Protein AF-A0A2M7ZH43-F1 (afdb_monomer)

Mean predicted aligned error: 6.49 Å

Str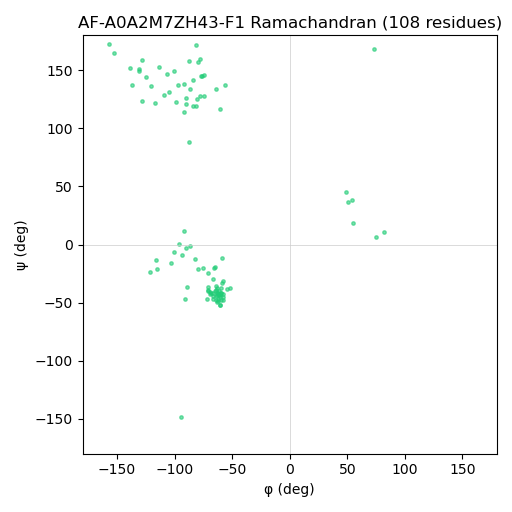ucture (mmCIF, N/CA/C/O backbone):
data_AF-A0A2M7ZH43-F1
#
_entry.id   AF-A0A2M7ZH43-F1
#
loop_
_atom_site.group_PDB
_atom_site.id
_atom_site.type_symbol
_atom_site.label_atom_id
_atom_site.label_alt_id
_atom_site.label_comp_id
_atom_site.label_asym_id
_atom_site.label_entity_id
_atom_site.label_seq_id
_atom_site.pdbx_PDB_ins_code
_atom_site.Cartn_x
_atom_site.Cartn_y
_atom_site.Cartn_z
_atom_site.occupancy
_atom_site.B_iso_or_equiv
_atom_site.auth_seq_id
_atom_site.auth_comp_id
_atom_site.auth_asym_id
_atom_site.auth_atom_id
_atom_site.pdbx_PDB_model_num
ATOM 1 N N . MET A 1 1 ? -10.179 3.230 32.376 1.00 58.50 1 MET A N 1
ATOM 2 C CA . MET A 1 1 ? -11.075 3.255 31.207 1.00 58.50 1 MET A CA 1
ATOM 3 C C . MET A 1 1 ? -11.734 1.896 31.120 1.00 58.50 1 MET A C 1
ATOM 5 O O . MET A 1 1 ? -11.031 0.895 31.204 1.00 58.50 1 MET A O 1
ATOM 9 N N . THR A 1 2 ? -13.057 1.855 31.061 1.00 86.50 2 THR A N 1
ATOM 10 C CA . THR A 1 2 ? -13.818 0.612 30.883 1.00 86.50 2 THR A CA 1
ATOM 11 C C . THR A 1 2 ? -13.980 0.298 29.396 1.00 86.50 2 THR A C 1
ATOM 13 O O . THR A 1 2 ? -13.926 1.197 28.558 1.00 86.50 2 THR A O 1
ATOM 16 N N . GLU A 1 3 ? -14.225 -0.966 29.056 1.00 80.44 3 GLU A N 1
ATOM 17 C CA . GLU A 1 3 ? -14.479 -1.410 27.674 1.00 80.44 3 GLU A CA 1
ATOM 18 C C . GLU A 1 3 ? -15.580 -0.578 26.987 1.00 80.44 3 GLU A C 1
ATOM 20 O O . GLU A 1 3 ? -15.478 -0.200 25.822 1.00 80.44 3 GLU A O 1
ATOM 25 N N . LYS A 1 4 ? -16.609 -0.193 27.747 1.00 81.12 4 LYS A N 1
ATOM 26 C CA . LYS A 1 4 ? -17.734 0.609 27.257 1.00 81.12 4 LYS A CA 1
ATOM 27 C C . LYS A 1 4 ? -17.348 2.063 26.953 1.00 81.12 4 LYS A C 1
ATOM 29 O O . LYS A 1 4 ? -17.856 2.642 25.996 1.00 81.12 4 LYS A O 1
ATOM 34 N N . GLU A 1 5 ? -16.455 2.648 27.751 1.00 80.31 5 GLU A N 1
ATOM 35 C CA . GLU A 1 5 ? -15.911 3.993 27.514 1.00 80.31 5 GLU A CA 1
ATOM 36 C C . GLU A 1 5 ? -14.994 4.010 26.288 1.00 80.31 5 GLU A C 1
ATOM 38 O O . GLU A 1 5 ? -15.096 4.923 25.468 1.00 80.31 5 GLU A O 1
ATOM 43 N N . PHE A 1 6 ? -14.169 2.971 26.125 1.00 79.50 6 PHE A N 1
ATOM 44 C CA . PHE A 1 6 ? -13.300 2.790 24.964 1.00 79.50 6 PHE A CA 1
ATOM 45 C C . PHE A 1 6 ? -14.114 2.702 23.665 1.00 79.50 6 PHE A C 1
ATOM 47 O O . PHE A 1 6 ? -13.902 3.498 22.753 1.00 79.50 6 PHE A O 1
ATOM 54 N N . ILE A 1 7 ? -15.121 1.819 23.613 1.00 81.38 7 ILE A N 1
ATOM 55 C CA . ILE A 1 7 ? -15.979 1.639 22.428 1.00 81.38 7 ILE A CA 1
ATOM 56 C C . ILE A 1 7 ? -16.705 2.937 22.050 1.00 81.38 7 ILE A C 1
ATOM 58 O O . ILE A 1 7 ? -16.809 3.260 20.868 1.00 81.38 7 ILE A O 1
ATOM 62 N N . ASN A 1 8 ? -17.227 3.687 23.025 1.00 80.06 8 ASN A N 1
ATOM 63 C CA . ASN A 1 8 ? -17.976 4.914 22.744 1.00 80.06 8 ASN A CA 1
ATOM 64 C C . ASN A 1 8 ? -17.076 6.051 22.243 1.00 80.06 8 ASN A C 1
ATOM 66 O O . ASN A 1 8 ? -17.471 6.763 21.319 1.00 80.06 8 ASN A O 1
ATOM 70 N N . LYS A 1 9 ? -15.869 6.196 22.805 1.00 74.25 9 LYS A N 1
ATOM 71 C CA . LYS A 1 9 ? -14.876 7.165 22.325 1.00 74.25 9 LYS A CA 1
ATOM 72 C C . LYS A 1 9 ? -14.456 6.842 20.887 1.00 74.25 9 LYS A C 1
ATOM 74 O O . LYS A 1 9 ? -14.548 7.708 20.023 1.00 74.25 9 LYS A O 1
ATOM 79 N N . TRP A 1 10 ? -14.128 5.577 20.620 1.00 72.88 10 TRP A N 1
ATOM 80 C CA . TRP A 1 10 ? -13.748 5.093 19.290 1.00 72.88 10 TRP A CA 1
ATOM 81 C C . TRP A 1 10 ? -14.852 5.259 18.249 1.00 72.88 10 TRP A C 1
ATOM 83 O O . TRP A 1 10 ? -14.598 5.734 17.144 1.00 72.88 10 TRP A O 1
ATOM 93 N N . LYS A 1 11 ? -16.100 4.930 18.605 1.00 70.56 11 LYS A N 1
ATOM 94 C CA . LYS A 1 11 ? -17.252 5.187 17.732 1.00 70.56 11 LYS A CA 1
ATOM 95 C C . LYS A 1 11 ? -17.376 6.666 17.391 1.00 70.56 11 LYS A C 1
ATOM 97 O O . LYS A 1 11 ? -17.623 6.970 16.232 1.00 70.56 11 LYS A O 1
ATOM 102 N N . SER A 1 12 ? -17.191 7.557 18.367 1.00 66.62 12 SER A N 1
ATOM 103 C CA . SER A 1 12 ? -17.284 9.002 18.146 1.00 66.62 12 SER A CA 1
ATOM 104 C C . SER A 1 12 ? -16.167 9.523 17.238 1.00 66.62 12 SER A C 1
ATOM 106 O O . SER A 1 12 ? -16.451 10.300 16.330 1.00 66.62 12 SER A O 1
ATOM 108 N N . GLU A 1 13 ? -14.920 9.095 17.450 1.00 67.56 13 GLU A N 1
ATOM 109 C CA . GLU A 1 13 ? -13.765 9.521 16.645 1.00 67.56 13 G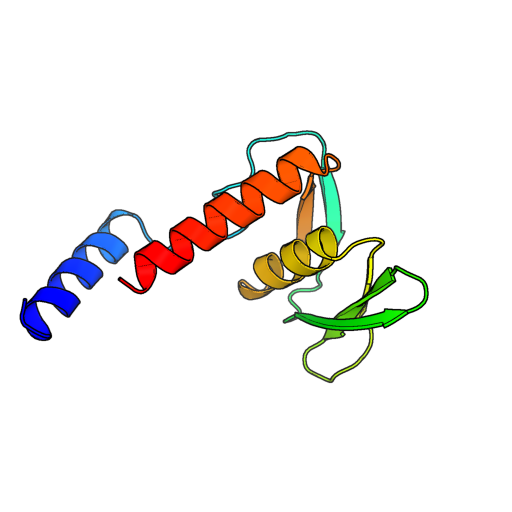LU A CA 1
ATOM 110 C C . GLU A 1 13 ? -13.871 9.017 15.197 1.00 67.56 13 GLU A C 1
ATOM 112 O O . GLU A 1 13 ? -13.786 9.814 14.263 1.00 67.56 13 GLU A O 1
ATOM 117 N N . ILE A 1 14 ? -14.198 7.732 15.000 1.00 67.38 14 ILE A N 1
ATOM 118 C CA . ILE A 1 14 ? -14.434 7.160 13.663 1.00 67.38 14 ILE A CA 1
ATOM 119 C C . ILE A 1 14 ? -15.643 7.818 12.982 1.00 67.38 14 ILE A C 1
ATOM 121 O O . ILE A 1 14 ? -15.616 8.040 11.775 1.00 67.38 14 ILE A O 1
ATOM 125 N N . SER A 1 15 ? -16.706 8.148 13.726 1.00 58.56 15 SER A N 1
ATOM 126 C CA . SER A 1 15 ? -17.902 8.773 13.144 1.00 58.56 15 SER A CA 1
ATOM 127 C C . SER A 1 15 ? -17.697 10.223 12.699 1.00 58.56 15 SER A C 1
ATOM 129 O O . SER A 1 15 ? -18.425 10.679 11.822 1.00 58.56 15 SER A O 1
ATOM 131 N N . ASN A 1 16 ? -16.729 10.936 13.286 1.00 58.62 16 ASN A N 1
ATOM 132 C CA . ASN A 1 16 ? -16.505 12.355 13.004 1.00 58.62 16 ASN A CA 1
ATOM 133 C C . ASN A 1 16 ? -15.545 12.588 11.825 1.00 58.62 16 ASN A C 1
ATOM 135 O O . ASN A 1 16 ? -15.774 13.517 11.055 1.00 58.62 16 ASN A O 1
ATOM 139 N N . GLU A 1 17 ? -14.502 11.764 11.663 1.00 60.44 17 GLU A N 1
ATOM 140 C CA . GLU A 1 17 ? -13.488 11.938 10.600 1.00 60.44 17 GLU A CA 1
ATOM 141 C C . GLU A 1 17 ? -13.449 10.790 9.574 1.00 60.44 17 GLU A C 1
ATOM 143 O O . GLU A 1 17 ? -12.872 10.945 8.499 1.00 60.44 17 GLU A O 1
ATOM 148 N N . GLY A 1 18 ? -14.093 9.654 9.858 1.00 70.00 18 GLY A N 1
ATOM 149 C CA . GLY A 1 18 ? -13.956 8.437 9.058 1.00 70.00 18 GLY A CA 1
ATOM 150 C C . GLY A 1 18 ? -12.601 7.744 9.256 1.00 70.00 18 GLY A C 1
ATOM 151 O O . GLY A 1 18 ? -11.670 8.278 9.857 1.00 70.00 18 GLY A O 1
ATOM 152 N N . VAL A 1 19 ? -12.481 6.507 8.764 1.00 81.69 19 VAL A N 1
ATOM 153 C CA . VAL A 1 19 ? -11.179 5.822 8.701 1.00 81.69 19 VAL A CA 1
ATOM 154 C C . VAL A 1 19 ? -10.408 6.382 7.511 1.00 81.69 19 VAL A C 1
ATOM 156 O O . VAL A 1 19 ? -10.936 6.400 6.398 1.00 81.69 19 VAL A O 1
ATOM 159 N N . LYS A 1 20 ? -9.165 6.818 7.737 1.00 88.38 20 LYS A N 1
ATOM 160 C CA . LYS A 1 20 ? -8.320 7.359 6.670 1.00 88.38 20 LYS A CA 1
ATOM 161 C C . LYS A 1 20 ? -8.012 6.288 5.631 1.00 88.38 20 LYS A C 1
ATOM 163 O O . LYS A 1 20 ? -7.613 5.167 5.961 1.00 88.38 20 LYS A O 1
ATOM 168 N N . ASN A 1 21 ? -8.146 6.660 4.369 1.00 89.94 21 ASN A N 1
ATOM 169 C CA . ASN A 1 21 ? -7.898 5.823 3.215 1.00 89.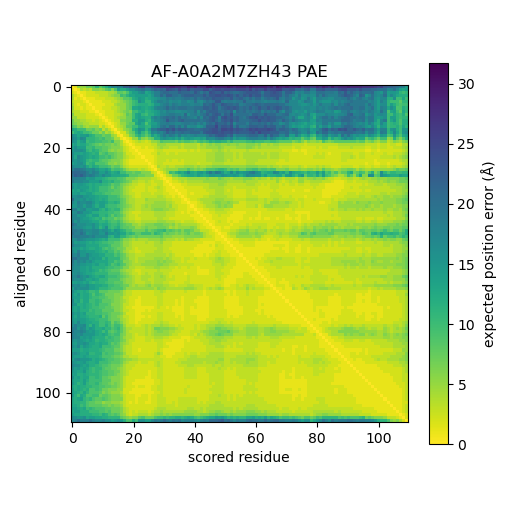94 21 ASN A CA 1
ATOM 170 C C . ASN A 1 21 ? -6.444 5.939 2.769 1.00 89.94 21 ASN A C 1
ATOM 172 O O . ASN A 1 21 ? -5.923 7.020 2.489 1.00 89.94 21 ASN A O 1
ATOM 176 N N . PHE A 1 22 ? -5.787 4.789 2.661 1.00 93.06 22 PHE A N 1
ATOM 177 C CA . PHE A 1 22 ? -4.460 4.708 2.079 1.00 93.06 22 PHE A CA 1
ATOM 178 C C . PHE A 1 22 ? -4.547 4.425 0.569 1.00 93.06 22 PHE A C 1
ATOM 180 O O . PHE A 1 22 ? -5.339 3.568 0.169 1.00 93.06 22 PHE A O 1
ATOM 187 N N . PRO A 1 23 ? -3.724 5.079 -0.272 1.00 93.44 23 PRO A N 1
ATOM 188 C CA . PRO A 1 23 ? -2.779 6.144 0.077 1.00 93.44 23 PRO A CA 1
ATOM 189 C C . PRO A 1 23 ? -3.365 7.563 0.003 1.00 93.44 23 PRO A C 1
ATOM 191 O O . PRO A 1 23 ? -2.643 8.507 0.308 1.00 93.44 23 PRO A O 1
ATOM 194 N N . SER A 1 24 ? -4.626 7.740 -0.411 1.00 91.31 24 SER A N 1
ATOM 195 C CA . SER A 1 24 ? -5.201 9.053 -0.756 1.00 91.31 24 SER A CA 1
ATOM 196 C C . SER A 1 24 ? -5.069 10.112 0.338 1.00 91.31 24 SER A C 1
ATOM 198 O O . SER A 1 24 ? -4.773 11.260 0.029 1.00 91.31 24 SER A O 1
ATOM 200 N N . ASP A 1 25 ? -5.219 9.727 1.606 1.00 92.88 25 ASP A N 1
ATOM 201 C CA . ASP A 1 25 ? -5.186 10.668 2.734 1.00 92.88 25 ASP A CA 1
ATOM 202 C C . ASP A 1 25 ? -3.760 10.942 3.248 1.00 92.88 25 ASP A C 1
ATOM 204 O O . ASP A 1 25 ? -3.567 11.716 4.186 1.00 92.88 25 ASP A O 1
ATOM 208 N N . PHE A 1 26 ? -2.756 10.301 2.643 1.00 93.44 26 PHE A N 1
ATOM 209 C CA . PHE A 1 26 ? -1.342 10.391 3.021 1.00 93.44 26 PHE A CA 1
ATOM 210 C C . PHE A 1 26 ? -0.459 10.901 1.872 1.00 93.44 26 PHE A C 1
ATOM 212 O O . PHE A 1 26 ? 0.623 11.439 2.108 1.00 93.44 26 PHE A O 1
ATOM 219 N N . LEU A 1 27 ? -0.904 10.739 0.625 1.00 92.62 27 LEU A N 1
ATOM 220 C CA . LEU A 1 27 ? -0.182 11.152 -0.569 1.00 92.62 27 LEU A CA 1
ATOM 221 C C . LEU A 1 27 ? -0.377 12.652 -0.836 1.00 92.62 27 LEU A C 1
ATOM 223 O O . LEU A 1 27 ? -1.491 13.109 -1.064 1.00 92.62 27 LEU A O 1
ATOM 227 N N . ILE A 1 28 ? 0.722 13.412 -0.839 1.00 86.81 28 ILE A N 1
ATOM 228 C CA . ILE A 1 28 ? 0.714 14.876 -1.059 1.00 86.81 28 ILE A CA 1
ATOM 229 C C . ILE A 1 28 ? 1.458 15.263 -2.354 1.00 86.81 28 ILE A C 1
ATOM 231 O O . ILE A 1 28 ? 1.252 16.346 -2.898 1.00 86.81 28 ILE A O 1
ATOM 235 N N . THR A 1 29 ? 2.340 14.390 -2.849 1.00 80.44 29 THR A N 1
ATOM 236 C CA . THR A 1 29 ? 3.212 14.662 -4.001 1.00 80.44 29 THR A CA 1
ATOM 237 C C . THR A 1 29 ? 2.492 14.499 -5.344 1.00 80.44 29 THR A C 1
ATOM 239 O O . THR A 1 29 ? 1.495 13.786 -5.444 1.00 80.44 29 THR A O 1
ATOM 242 N N . GLN A 1 30 ? 3.023 15.150 -6.382 1.00 79.31 30 GLN A N 1
ATOM 243 C CA . GLN A 1 30 ? 2.541 15.039 -7.765 1.00 79.31 30 GLN A CA 1
ATOM 244 C C . GLN A 1 30 ? 3.440 14.154 -8.646 1.00 79.31 30 GLN A C 1
ATOM 246 O O . GLN A 1 30 ? 2.998 13.731 -9.710 1.00 79.31 30 GLN A O 1
ATOM 251 N N . ASP A 1 31 ? 4.673 13.847 -8.218 1.00 93.12 31 ASP A N 1
ATOM 252 C CA . ASP A 1 31 ? 5.591 12.981 -8.972 1.00 93.12 31 ASP A CA 1
ATOM 253 C C . ASP A 1 31 ? 5.361 11.508 -8.611 1.00 93.12 31 ASP A C 1
ATOM 255 O O . ASP A 1 31 ? 5.947 10.961 -7.671 1.00 93.12 31 ASP A O 1
ATOM 259 N N . CYS A 1 32 ? 4.435 10.884 -9.336 1.00 94.56 32 CYS A N 1
ATOM 260 C CA . CYS A 1 32 ? 4.007 9.510 -9.107 1.00 94.56 32 CYS A CA 1
ATOM 261 C C . CYS A 1 32 ? 4.006 8.688 -10.394 1.00 94.56 32 CYS A C 1
ATOM 263 O O . CYS A 1 32 ? 3.721 9.197 -11.478 1.00 94.56 32 CYS A O 1
ATOM 265 N N . SER A 1 33 ? 4.232 7.387 -10.236 1.00 94.44 33 SER A N 1
ATOM 266 C CA . SER A 1 33 ? 3.917 6.376 -11.244 1.00 94.44 33 SER A CA 1
ATOM 267 C C . SER A 1 33 ? 2.570 5.727 -10.927 1.00 94.44 33 SER A C 1
ATOM 269 O O . SER A 1 33 ? 2.279 5.416 -9.769 1.00 94.44 33 SER A O 1
ATOM 271 N N . GLU A 1 34 ? 1.739 5.528 -11.950 1.00 95.50 34 GLU A N 1
ATOM 272 C CA . GLU A 1 34 ? 0.440 4.859 -11.819 1.00 95.50 34 GLU A CA 1
ATOM 273 C C . GLU A 1 34 ? 0.601 3.336 -11.956 1.00 95.50 34 GLU A C 1
ATOM 275 O O . GLU A 1 34 ? 1.252 2.852 -12.883 1.00 95.50 34 GLU A O 1
ATOM 280 N N . TYR A 1 35 ? -0.033 2.582 -11.057 1.00 95.25 35 TYR A N 1
ATOM 281 C CA . TYR A 1 35 ? -0.121 1.122 -11.093 1.00 95.25 35 TYR A CA 1
ATOM 282 C C . TYR A 1 35 ? -1.583 0.686 -11.154 1.00 95.25 35 TYR A C 1
ATOM 284 O O . TYR A 1 35 ? -2.422 1.198 -10.410 1.00 95.25 35 TYR A O 1
ATOM 292 N N . ASP A 1 36 ? -1.883 -0.295 -12.005 1.00 95.62 36 ASP A N 1
ATOM 293 C CA . ASP A 1 36 ? -3.197 -0.937 -12.068 1.00 95.62 36 ASP A CA 1
ATOM 294 C C . ASP A 1 36 ? -3.223 -2.168 -11.151 1.00 95.62 36 ASP A C 1
ATOM 296 O O . ASP A 1 36 ? -2.513 -3.149 -11.382 1.00 95.62 36 ASP A O 1
ATOM 300 N N . LEU A 1 37 ? -4.030 -2.108 -10.093 1.00 94.19 37 LEU A N 1
ATOM 301 C CA . LEU A 1 37 ? -4.197 -3.188 -9.120 1.00 94.19 37 LEU A CA 1
ATOM 302 C C . LEU A 1 37 ? -5.381 -4.103 -9.452 1.00 94.19 37 LEU A C 1
ATOM 304 O O . LEU A 1 37 ? -5.523 -5.155 -8.826 1.00 94.19 37 LEU A O 1
ATOM 308 N N . ASN A 1 38 ? -6.224 -3.742 -10.427 1.00 93.38 38 ASN A N 1
ATOM 309 C CA . ASN A 1 38 ? -7.399 -4.516 -10.838 1.00 93.38 38 ASN A CA 1
ATOM 310 C C . ASN A 1 38 ? -8.315 -4.936 -9.674 1.00 93.38 38 ASN A C 1
ATOM 312 O O . ASN A 1 38 ? -8.809 -6.066 -9.650 1.00 93.38 38 ASN A O 1
ATOM 316 N N . GLU A 1 39 ? -8.474 -4.065 -8.670 1.00 93.44 39 GLU A N 1
ATOM 317 C CA . GLU A 1 39 ? -9.287 -4.311 -7.467 1.00 93.44 39 GLU A CA 1
ATOM 318 C C . GLU A 1 39 ? -8.898 -5.593 -6.696 1.00 93.44 39 GLU A C 1
ATOM 320 O O . GLU A 1 39 ? -9.667 -6.124 -5.884 1.00 93.44 39 GLU A O 1
ATOM 325 N N . LYS A 1 40 ? -7.690 -6.122 -6.937 1.00 92.25 40 LYS A N 1
ATOM 326 C CA . LYS A 1 40 ? -7.195 -7.337 -6.291 1.00 92.25 40 LYS A CA 1
ATOM 327 C C . LYS A 1 40 ? -6.777 -7.038 -4.859 1.00 92.25 40 LYS A C 1
ATOM 329 O O . LYS A 1 40 ? -6.197 -5.999 -4.568 1.00 92.25 40 LYS A O 1
ATOM 334 N N . SER A 1 41 ? -7.006 -8.006 -3.976 1.00 93.38 41 SER A N 1
ATOM 335 C CA . SER A 1 41 ? -6.319 -8.053 -2.687 1.00 93.38 41 SER A CA 1
ATOM 336 C C . SER A 1 41 ? -4.937 -8.654 -2.906 1.00 93.38 41 SER A C 1
ATOM 338 O O . SER A 1 41 ? -4.827 -9.738 -3.492 1.00 93.38 41 SER A O 1
ATOM 340 N N . LEU A 1 42 ? -3.910 -7.923 -2.480 1.00 96.25 42 LEU A N 1
ATOM 341 C CA . LEU A 1 42 ? -2.516 -8.263 -2.723 1.00 96.25 42 LEU A CA 1
ATOM 342 C C . LEU A 1 42 ? -1.798 -8.618 -1.420 1.00 96.25 42 LEU A C 1
ATOM 344 O O . LEU A 1 42 ? -2.143 -8.122 -0.347 1.00 96.25 42 LEU A O 1
ATOM 348 N N . MET A 1 43 ? -0.771 -9.454 -1.528 1.00 96.69 43 MET A N 1
ATOM 349 C CA . MET A 1 43 ? 0.126 -9.819 -0.432 1.00 96.69 43 MET A CA 1
ATOM 350 C C . MET A 1 43 ? 1.574 -9.857 -0.920 1.00 96.69 43 MET A C 1
ATOM 352 O O . MET A 1 43 ? 1.825 -10.106 -2.096 1.00 96.69 43 MET A O 1
ATOM 356 N N . ILE A 1 44 ? 2.525 -9.594 -0.025 1.00 96.81 44 ILE A N 1
ATOM 357 C CA . ILE A 1 44 ? 3.951 -9.693 -0.359 1.00 96.81 44 ILE A CA 1
ATOM 358 C C . ILE A 1 44 ? 4.315 -11.179 -0.443 1.00 96.81 44 ILE A C 1
ATOM 360 O O . ILE A 1 44 ? 3.987 -11.943 0.466 1.00 96.81 44 ILE A O 1
ATOM 364 N N . GLY A 1 45 ? 4.936 -11.570 -1.552 1.00 95.12 45 GLY A N 1
ATOM 365 C CA . GLY A 1 45 ? 5.459 -12.909 -1.798 1.00 95.12 45 GLY A CA 1
ATOM 366 C C . GLY A 1 45 ? 6.937 -13.032 -1.438 1.00 95.12 45 GLY A C 1
ATOM 367 O O . GLY A 1 45 ? 7.426 -12.385 -0.510 1.00 95.12 4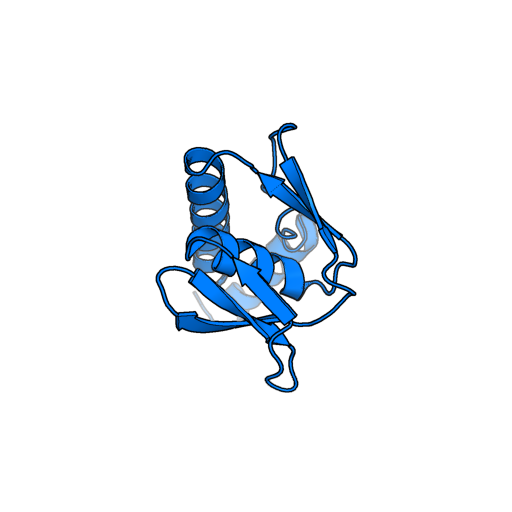5 GLY A O 1
ATOM 368 N N . GLU A 1 46 ? 7.644 -13.886 -2.173 1.00 94.75 46 GLU A N 1
ATOM 369 C CA . GLU A 1 46 ? 9.072 -14.127 -1.968 1.00 94.75 46 GLU A CA 1
ATOM 370 C C . GLU A 1 46 ? 9.937 -12.997 -2.554 1.00 94.75 46 GLU A C 1
ATOM 372 O O . GLU A 1 46 ? 9.509 -12.212 -3.406 1.00 94.75 46 GLU A O 1
ATOM 377 N N . GLU A 1 47 ? 11.176 -12.910 -2.069 1.00 95.12 47 GLU A N 1
ATOM 378 C CA . GLU A 1 47 ? 12.208 -12.044 -2.634 1.00 95.12 47 GLU A CA 1
ATOM 379 C C . GLU A 1 47 ? 13.127 -12.872 -3.533 1.00 95.12 47 GLU A C 1
ATOM 381 O O . GLU A 1 47 ? 13.770 -13.823 -3.081 1.00 95.12 47 GLU A O 1
ATOM 386 N N . PHE A 1 48 ? 13.238 -12.473 -4.797 1.00 88.88 48 PHE A N 1
ATOM 387 C CA . PHE A 1 48 ? 14.129 -13.095 -5.765 1.00 88.88 48 PHE A CA 1
ATOM 388 C C . PHE A 1 48 ? 14.994 -12.045 -6.448 1.00 88.88 48 PHE A C 1
ATOM 390 O O . PHE A 1 48 ? 14.497 -11.111 -7.074 1.00 88.88 48 PHE A O 1
ATOM 397 N N . PHE A 1 49 ? 16.315 -12.219 -6.357 1.00 86.81 49 PHE A N 1
ATOM 398 C CA . PHE A 1 49 ? 17.304 -11.332 -6.983 1.00 86.81 49 PHE A CA 1
ATOM 399 C C . PHE A 1 49 ? 17.131 -9.847 -6.615 1.00 86.81 49 PHE A C 1
ATOM 401 O O . PHE A 1 49 ? 17.306 -8.968 -7.457 1.00 86.81 49 PHE A O 1
ATOM 408 N N . GLY A 1 50 ? 16.784 -9.567 -5.354 1.00 86.38 50 GLY A N 1
ATOM 409 C CA . GLY A 1 50 ? 16.566 -8.207 -4.856 1.00 86.38 50 GLY A CA 1
ATOM 410 C C . GLY A 1 50 ? 15.249 -7.572 -5.308 1.00 86.38 50 GLY A C 1
ATOM 411 O O . GLY A 1 50 ? 15.034 -6.397 -5.041 1.00 86.38 50 GLY A O 1
ATOM 412 N N . LYS A 1 51 ? 14.373 -8.328 -5.982 1.00 94.31 51 LYS A N 1
ATOM 413 C CA . LYS A 1 51 ? 13.008 -7.918 -6.315 1.00 94.31 51 LYS A CA 1
ATOM 414 C C . LYS A 1 51 ? 12.010 -8.658 -5.442 1.00 94.31 51 LYS A C 1
ATOM 416 O O . LYS A 1 51 ? 12.217 -9.823 -5.110 1.00 94.31 51 LYS A O 1
ATOM 421 N N . TYR A 1 52 ? 10.910 -7.996 -5.117 1.00 97.31 52 TYR A N 1
ATOM 422 C CA . TYR A 1 52 ? 9.835 -8.558 -4.310 1.00 97.31 52 TYR A CA 1
ATOM 423 C C . TYR A 1 52 ? 8.645 -8.909 -5.184 1.00 97.31 52 TYR A C 1
ATOM 425 O O . TYR A 1 52 ? 8.176 -8.086 -5.976 1.00 97.31 52 TYR A O 1
ATOM 433 N N . GLU A 1 53 ? 8.133 -10.122 -5.014 1.00 97.00 53 GLU A N 1
ATOM 434 C CA . GLU A 1 53 ? 6.877 -10.522 -5.627 1.00 97.00 53 GLU A CA 1
ATOM 435 C C . GLU A 1 53 ? 5.687 -9.934 -4.871 1.00 97.00 53 GLU A C 1
ATOM 437 O O . GLU A 1 53 ? 5.672 -9.832 -3.642 1.00 97.00 53 GLU A O 1
ATOM 442 N N . ILE A 1 54 ? 4.650 -9.584 -5.622 1.00 96.94 54 ILE A N 1
ATOM 443 C CA . ILE A 1 54 ? 3.332 -9.273 -5.087 1.00 96.94 54 ILE A CA 1
ATOM 444 C C . ILE A 1 54 ? 2.369 -10.310 -5.639 1.00 96.94 54 ILE A C 1
ATOM 446 O O . ILE A 1 54 ? 2.229 -10.453 -6.853 1.00 96.94 54 ILE A O 1
ATOM 450 N N . LEU A 1 55 ? 1.717 -11.036 -4.741 1.00 97.25 55 LEU A N 1
ATOM 451 C CA . LEU A 1 55 ? 0.811 -12.129 -5.058 1.00 97.25 55 LEU A CA 1
ATOM 452 C C . LEU A 1 55 ? -0.640 -11.660 -4.958 1.00 97.25 55 LEU A C 1
ATOM 454 O O . LEU A 1 55 ? -0.972 -10.809 -4.130 1.00 97.25 55 LEU A O 1
ATOM 458 N N . ASP A 1 56 ? -1.520 -12.248 -5.762 1.00 95.75 56 ASP A N 1
ATOM 459 C CA . ASP A 1 56 ? -2.961 -12.112 -5.566 1.00 95.75 56 ASP A CA 1
ATOM 460 C C . ASP A 1 56 ? -3.489 -13.077 -4.492 1.00 95.75 56 ASP A C 1
ATOM 462 O O . ASP A 1 56 ? -2.793 -13.978 -4.031 1.00 95.75 56 ASP A O 1
ATOM 466 N N . ALA A 1 57 ? -4.759 -12.926 -4.109 1.00 92.62 57 ALA A N 1
ATOM 467 C CA . ALA A 1 57 ? -5.400 -13.775 -3.099 1.00 92.62 57 ALA A CA 1
ATOM 468 C C . ALA A 1 57 ? -5.416 -15.289 -3.422 1.00 92.62 57 ALA A C 1
ATOM 470 O O . ALA A 1 57 ? -5.765 -16.090 -2.557 1.00 92.62 57 ALA A O 1
ATOM 471 N N . LYS A 1 58 ? -5.076 -15.698 -4.653 1.00 94.75 58 LYS A N 1
ATOM 472 C CA . LYS A 1 58 ? -4.947 -17.108 -5.051 1.00 94.75 58 LYS A CA 1
ATOM 473 C C . LYS A 1 58 ? -3.497 -17.606 -4.983 1.00 94.75 58 LYS A C 1
ATOM 475 O O . LYS A 1 58 ? -3.256 -18.763 -5.310 1.00 94.75 58 LYS A O 1
ATOM 480 N N . GLY A 1 59 ? -2.551 -16.756 -4.584 1.00 94.00 59 GLY A N 1
ATOM 481 C CA . GLY A 1 59 ? -1.125 -17.068 -4.527 1.00 94.00 59 GLY A CA 1
ATOM 482 C C . GLY A 1 59 ? -0.402 -16.950 -5.868 1.00 94.00 59 GLY A C 1
ATOM 483 O O . GLY A 1 59 ? 0.743 -17.377 -5.9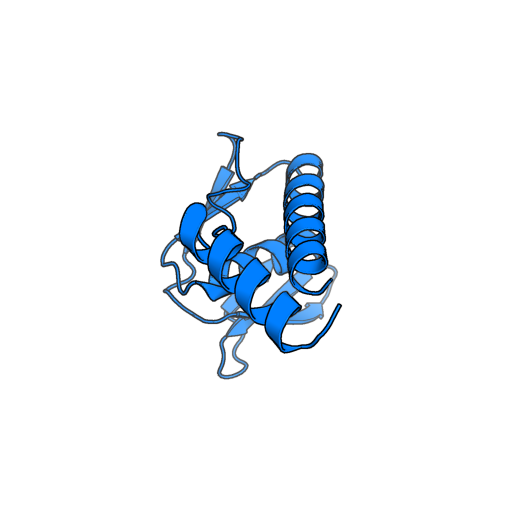60 1.00 94.00 59 GLY A O 1
ATOM 484 N N . ASN A 1 60 ? -1.031 -16.388 -6.908 1.00 96.00 60 ASN A N 1
ATOM 485 C CA . ASN A 1 60 ? -0.351 -16.179 -8.188 1.00 96.00 60 ASN A CA 1
ATOM 486 C C . ASN A 1 60 ? 0.442 -14.875 -8.154 1.00 96.00 60 ASN A C 1
ATOM 488 O O . ASN A 1 60 ? -0.067 -13.868 -7.658 1.00 96.00 60 ASN A O 1
ATOM 492 N N . VAL A 1 61 ? 1.633 -14.872 -8.757 1.00 95.75 61 VAL A N 1
ATOM 493 C CA . VAL A 1 61 ? 2.420 -13.649 -8.955 1.00 95.75 61 VAL A CA 1
ATOM 494 C C . VAL A 1 61 ? 1.624 -12.676 -9.818 1.00 95.75 61 VAL A C 1
ATOM 496 O O . VAL A 1 61 ? 1.287 -12.965 -10.966 1.00 95.75 61 VAL A O 1
ATOM 499 N N . PHE A 1 62 ? 1.294 -11.528 -9.236 1.00 96.12 62 PHE A N 1
ATOM 500 C CA . PHE A 1 62 ? 0.579 -10.448 -9.896 1.00 96.12 62 PHE A CA 1
ATOM 501 C C . PHE A 1 62 ? 1.552 -9.456 -10.534 1.00 96.12 62 PHE A C 1
ATOM 503 O O . PHE A 1 62 ? 1.378 -9.096 -11.696 1.00 96.12 62 PHE A O 1
ATOM 510 N N . LEU A 1 63 ? 2.587 -9.042 -9.797 1.00 95.19 63 LEU A N 1
ATOM 511 C CA . LEU A 1 63 ? 3.669 -8.194 -10.300 1.00 95.19 63 LEU A CA 1
ATOM 512 C C . LEU A 1 63 ? 4.938 -8.345 -9.447 1.00 95.19 63 LEU A C 1
ATOM 514 O O . LEU A 1 63 ? 4.911 -8.979 -8.392 1.00 95.19 63 LEU A O 1
ATOM 518 N N . GLN A 1 64 ? 6.039 -7.744 -9.900 1.00 95.75 64 GLN A N 1
ATOM 519 C CA . GLN A 1 64 ? 7.303 -7.657 -9.165 1.00 95.75 64 GLN A CA 1
ATOM 520 C C . GLN A 1 64 ? 7.750 -6.198 -9.042 1.00 95.75 64 GLN A C 1
ATOM 522 O O . GLN A 1 64 ? 7.566 -5.416 -9.976 1.00 95.75 64 GLN A O 1
ATOM 527 N N . VAL A 1 65 ? 8.355 -5.849 -7.909 1.00 95.56 65 VAL A N 1
ATOM 528 C CA . VAL A 1 65 ? 8.898 -4.508 -7.627 1.00 95.56 65 VAL A CA 1
ATOM 529 C C . VAL A 1 65 ? 10.339 -4.581 -7.146 1.00 95.56 65 VAL A C 1
ATOM 531 O O . VAL A 1 65 ? 10.786 -5.616 -6.659 1.00 95.56 65 VAL A O 1
ATOM 534 N N . AS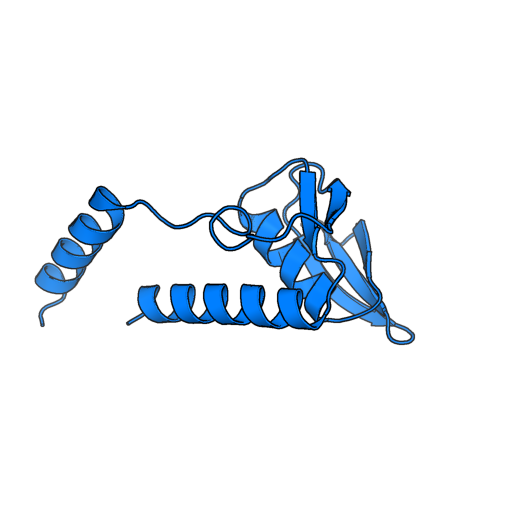P A 1 66 ? 11.069 -3.476 -7.276 1.00 94.31 66 ASP A N 1
ATOM 535 C CA . ASP A 1 66 ? 12.517 -3.453 -7.042 1.00 94.31 66 ASP A CA 1
ATOM 536 C C . ASP A 1 66 ? 12.913 -3.322 -5.563 1.00 94.31 66 ASP A C 1
ATOM 538 O O . ASP A 1 66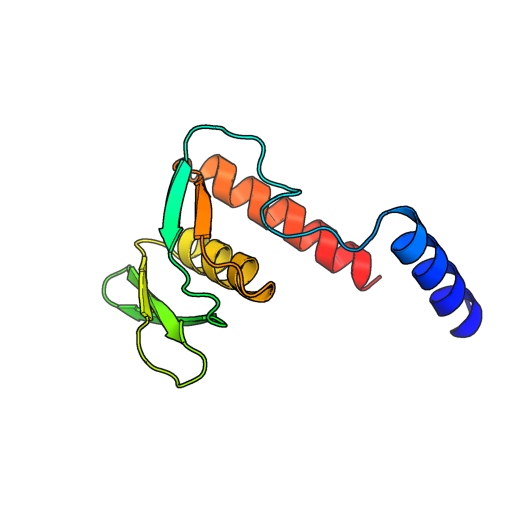 ? 14.078 -3.503 -5.228 1.00 94.31 66 ASP A O 1
ATOM 542 N N . ASP A 1 67 ? 11.977 -2.997 -4.667 1.00 93.31 67 ASP A N 1
ATOM 543 C CA . ASP A 1 67 ? 12.263 -2.927 -3.236 1.00 93.31 67 ASP A CA 1
ATOM 544 C C . ASP A 1 67 ? 11.033 -3.197 -2.356 1.00 93.31 67 ASP A C 1
ATOM 546 O O . ASP A 1 67 ? 9.876 -3.163 -2.789 1.00 93.31 67 ASP A O 1
ATOM 550 N N . TYR A 1 68 ? 11.304 -3.461 -1.079 1.00 94.81 68 TYR A N 1
ATOM 551 C CA . TYR A 1 68 ? 10.289 -3.828 -0.098 1.00 94.81 68 TYR A CA 1
ATOM 552 C C . TYR A 1 68 ? 9.294 -2.699 0.212 1.00 94.81 68 TYR A C 1
ATOM 554 O O . TYR A 1 68 ? 8.141 -2.960 0.557 1.00 94.81 68 TYR A O 1
ATOM 562 N N . LEU A 1 69 ? 9.708 -1.434 0.103 1.00 96.06 69 LEU A N 1
ATOM 563 C CA . LEU A 1 69 ? 8.833 -0.296 0.388 1.00 96.06 69 LEU A CA 1
ATOM 564 C C . LEU A 1 69 ? 7.768 -0.163 -0.696 1.00 96.06 69 LEU A C 1
ATOM 566 O O . LEU A 1 69 ? 6.602 0.067 -0.374 1.00 96.06 69 LEU A O 1
ATOM 570 N N . GLN A 1 70 ? 8.148 -0.374 -1.958 1.00 96.56 70 GLN A N 1
ATOM 571 C CA . GLN A 1 70 ? 7.200 -0.428 -3.071 1.00 96.56 70 GLN A CA 1
ATOM 572 C C . GLN A 1 70 ? 6.192 -1.561 -2.858 1.00 96.56 70 GLN A C 1
ATOM 574 O O . GLN A 1 70 ? 4.983 -1.347 -2.968 1.00 96.56 70 GLN A O 1
ATOM 579 N N . ALA A 1 71 ? 6.671 -2.743 -2.455 1.00 96.69 71 ALA A N 1
ATOM 580 C CA . ALA A 1 71 ? 5.804 -3.889 -2.186 1.00 96.69 71 ALA A CA 1
ATOM 581 C C . ALA A 1 71 ? 4.793 -3.573 -1.075 1.00 96.69 71 ALA A C 1
ATOM 583 O O . ALA A 1 71 ? 3.586 -3.772 -1.237 1.00 96.69 71 ALA A O 1
ATOM 584 N N . LYS A 1 72 ? 5.274 -3.005 0.037 1.00 96.94 72 LYS A N 1
ATOM 585 C CA . LYS A 1 72 ? 4.448 -2.616 1.186 1.00 96.94 72 LYS A CA 1
ATOM 586 C C . LYS A 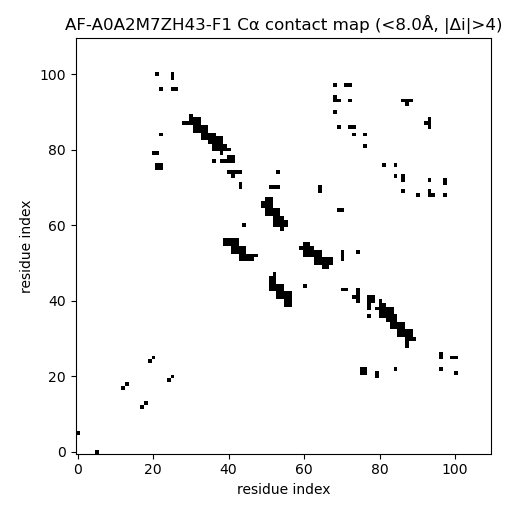1 72 ? 3.392 -1.579 0.806 1.00 96.94 72 LYS A C 1
ATOM 588 O O . LYS A 1 72 ? 2.233 -1.723 1.193 1.00 96.94 72 LYS A O 1
ATOM 593 N N . TYR A 1 73 ? 3.772 -0.578 0.014 1.00 97.12 73 TYR A N 1
ATOM 594 C CA . TYR A 1 73 ? 2.868 0.468 -0.455 1.00 97.12 73 TYR A CA 1
ATOM 595 C C . TYR A 1 73 ? 1.713 -0.100 -1.280 1.00 97.12 73 TYR A C 1
ATOM 597 O O . TYR A 1 73 ? 0.547 0.149 -0.970 1.00 97.12 73 TYR A O 1
ATOM 605 N N . LEU A 1 74 ? 2.021 -0.910 -2.296 1.00 96.94 74 LEU A N 1
ATOM 606 C CA . LEU A 1 74 ? 1.007 -1.491 -3.179 1.00 96.94 74 LEU A CA 1
ATOM 607 C C . LEU A 1 74 ? 0.076 -2.445 -2.419 1.00 96.94 74 LEU A C 1
ATOM 609 O O . LEU A 1 74 ? -1.140 -2.413 -2.618 1.00 96.94 74 LEU A O 1
ATOM 613 N N . VAL A 1 75 ? 0.611 -3.233 -1.481 1.00 96.50 75 VAL A N 1
ATOM 614 C CA . VAL A 1 75 ? -0.202 -4.108 -0.623 1.00 96.50 75 VAL A CA 1
ATOM 615 C C . VAL A 1 75 ? -1.134 -3.304 0.282 1.00 96.50 75 VAL A C 1
ATOM 617 O O . VAL A 1 75 ? -2.320 -3.630 0.368 1.00 96.50 75 VAL A O 1
ATOM 620 N N . TYR A 1 76 ? -0.657 -2.231 0.918 1.00 96.00 76 TYR A N 1
ATOM 621 C CA . TYR A 1 76 ? -1.509 -1.364 1.739 1.00 96.00 76 TYR A CA 1
ATOM 622 C C . TYR A 1 76 ? -2.606 -0.684 0.922 1.00 96.00 76 TYR A C 1
ATOM 624 O O . TYR A 1 76 ? -3.759 -0.679 1.350 1.00 96.00 76 TYR A O 1
ATOM 632 N N . ALA A 1 77 ? -2.279 -0.198 -0.274 1.00 95.44 77 ALA A N 1
ATOM 633 C CA . ALA A 1 77 ? -3.245 0.417 -1.177 1.00 95.44 77 ALA A CA 1
ATOM 634 C C . ALA A 1 77 ? -4.320 -0.580 -1.655 1.00 95.44 77 ALA A C 1
ATOM 636 O O . ALA A 1 77 ? -5.501 -0.241 -1.748 1.00 95.44 77 ALA A O 1
ATOM 637 N N . SER A 1 78 ? -3.938 -1.843 -1.869 1.00 94.88 78 SER A N 1
ATOM 638 C CA . SER A 1 78 ? -4.847 -2.903 -2.323 1.00 94.88 78 SER A CA 1
ATOM 639 C C . SER A 1 78 ? -5.956 -3.264 -1.324 1.00 94.88 78 SER A C 1
ATOM 641 O O . SER A 1 78 ? -6.980 -3.826 -1.717 1.00 94.88 78 SER A O 1
ATOM 643 N N . LYS A 1 79 ? -5.804 -2.920 -0.034 1.00 90.44 79 LYS A N 1
ATOM 644 C CA . LYS A 1 79 ? -6.793 -3.245 1.013 1.00 90.44 79 LYS A CA 1
ATOM 645 C C . LYS A 1 79 ? -8.182 -2.681 0.714 1.00 90.44 79 LYS A C 1
ATOM 647 O O . LYS A 1 79 ? -9.180 -3.311 1.055 1.00 90.44 79 LYS A O 1
ATOM 652 N N . ASN A 1 80 ? -8.234 -1.537 0.035 1.00 87.06 80 ASN A N 1
ATOM 653 C CA . ASN A 1 80 ? -9.472 -0.859 -0.337 1.00 87.06 80 ASN A CA 1
ATOM 654 C C . ASN A 1 80 ? -10.000 -1.268 -1.724 1.00 87.06 80 ASN A C 1
ATOM 656 O O . ASN A 1 80 ? -10.909 -0.620 -2.232 1.00 87.06 80 ASN A O 1
ATOM 660 N N . LYS A 1 81 ? -9.448 -2.331 -2.337 1.00 88.81 81 LYS A N 1
ATOM 661 C CA . LYS A 1 81 ? -9.834 -2.843 -3.667 1.00 88.81 81 LYS A CA 1
ATOM 662 C C . LYS A 1 81 ? -9.913 -1.746 -4.733 1.00 88.81 81 LYS A C 1
ATOM 664 O O . LYS A 1 81 ? -10.858 -1.677 -5.507 1.00 88.81 81 LYS A O 1
ATOM 669 N N . ILE A 1 82 ? -8.916 -0.871 -4.756 1.00 91.38 82 ILE A N 1
ATOM 670 C CA . ILE A 1 82 ? -8.828 0.202 -5.746 1.00 91.38 82 ILE A CA 1
ATOM 671 C C . ILE A 1 82 ? -8.403 -0.359 -7.111 1.00 91.38 82 ILE A C 1
ATOM 673 O O . ILE A 1 82 ? -7.605 -1.294 -7.179 1.00 91.38 82 ILE A O 1
ATOM 677 N N . GLN A 1 83 ? -8.905 0.226 -8.202 1.00 93.88 83 GLN A N 1
ATOM 678 C CA . GLN A 1 83 ? -8.471 -0.142 -9.555 1.00 93.88 83 GLN A CA 1
ATOM 679 C C . GLN A 1 83 ? -7.049 0.358 -9.824 1.00 93.88 83 GLN A C 1
ATOM 681 O O . GLN A 1 83 ? -6.217 -0.389 -10.318 1.00 93.88 83 GLN A O 1
ATOM 686 N N . LYS A 1 84 ? -6.760 1.619 -9.492 1.00 94.88 84 LYS A N 1
ATOM 687 C CA . LYS A 1 84 ? -5.481 2.271 -9.787 1.00 94.88 84 LYS A CA 1
ATOM 688 C C . LYS A 1 84 ? -4.917 2.953 -8.557 1.00 94.88 84 LYS A C 1
ATOM 690 O O . LYS A 1 84 ? -5.673 3.438 -7.716 1.00 94.88 84 LYS A O 1
ATOM 695 N N . VAL A 1 85 ? -3.594 3.020 -8.483 1.00 95.31 85 VAL A N 1
ATOM 696 C CA . VAL A 1 85 ? -2.878 3.704 -7.409 1.00 95.31 85 VAL A CA 1
ATOM 697 C C . VAL A 1 85 ? -1.719 4.524 -7.958 1.00 95.31 85 VAL A C 1
ATOM 699 O O . VAL A 1 85 ? -0.967 4.057 -8.808 1.00 95.31 85 VAL A O 1
ATOM 702 N N . ASN A 1 86 ? -1.559 5.736 -7.432 1.00 95.75 86 ASN A N 1
ATOM 703 C CA . ASN A 1 86 ? -0.382 6.564 -7.661 1.00 95.75 86 ASN A CA 1
ATOM 704 C C . ASN A 1 86 ? 0.644 6.266 -6.574 1.00 95.75 86 ASN A C 1
ATOM 706 O O . ASN A 1 86 ? 0.342 6.455 -5.399 1.00 95.75 86 ASN A O 1
ATOM 710 N N . MET A 1 87 ? 1.835 5.814 -6.954 1.00 95.62 87 MET A N 1
ATOM 711 C CA . MET A 1 87 ? 2.947 5.585 -6.036 1.00 95.62 87 MET A CA 1
ATOM 712 C C . MET A 1 87 ? 4.030 6.649 -6.264 1.00 95.62 87 MET A C 1
ATOM 714 O O . MET A 1 87 ? 4.444 6.830 -7.411 1.00 95.62 87 MET A O 1
ATOM 718 N N . PRO A 1 88 ? 4.511 7.341 -5.213 1.00 95.38 88 PRO A N 1
ATOM 719 C CA . PRO A 1 88 ? 5.614 8.290 -5.334 1.00 95.38 88 PRO A CA 1
ATOM 720 C C . PRO A 1 88 ? 6.862 7.646 -5.932 1.00 95.38 88 PRO A C 1
ATOM 722 O O . PRO A 1 88 ? 7.270 6.567 -5.501 1.00 95.38 88 PRO A O 1
ATOM 725 N N . ASN A 1 89 ? 7.525 8.358 -6.841 1.00 93.12 89 ASN A N 1
ATOM 726 C CA . ASN A 1 89 ? 8.804 7.916 -7.406 1.00 93.12 89 ASN A CA 1
ATOM 727 C C . ASN A 1 89 ? 9.977 8.103 -6.418 1.00 93.12 89 ASN A C 1
ATOM 729 O O . ASN A 1 89 ? 11.023 7.465 -6.537 1.00 93.12 89 ASN A O 1
ATOM 733 N N . SER A 1 90 ? 9.811 8.968 -5.412 1.00 94.00 90 SER A N 1
ATOM 734 C CA . SER A 1 90 ? 10.822 9.241 -4.388 1.00 94.00 90 SER A CA 1
ATOM 735 C C . SER A 1 90 ? 10.787 8.216 -3.251 1.00 94.00 90 SER A C 1
ATOM 737 O O . SER A 1 90 ? 9.826 8.143 -2.484 1.00 94.00 90 SER A O 1
ATOM 739 N N . SER A 1 91 ? 11.895 7.494 -3.048 1.00 92.06 91 SER A N 1
ATOM 740 C CA . SER A 1 91 ? 12.051 6.556 -1.921 1.00 92.06 91 SER A CA 1
ATOM 741 C C . SER A 1 91 ? 11.897 7.236 -0.550 1.00 92.06 91 SER A C 1
ATOM 743 O O . SER A 1 91 ? 11.376 6.636 0.390 1.00 92.06 91 SER A O 1
ATOM 745 N N . LEU A 1 92 ? 12.313 8.503 -0.415 1.00 94.00 92 LEU A N 1
ATOM 746 C CA . LEU A 1 92 ? 12.144 9.261 0.832 1.00 94.00 92 LEU A CA 1
ATOM 747 C C . LEU A 1 92 ? 10.666 9.537 1.128 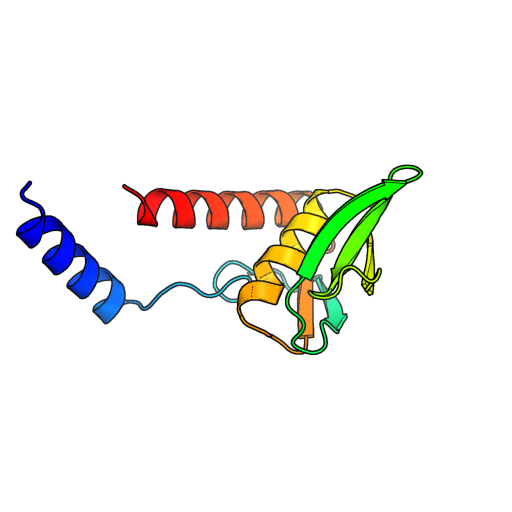1.00 94.00 92 LEU A C 1
ATOM 749 O O . LEU A 1 92 ? 10.231 9.390 2.270 1.00 94.00 92 LEU A O 1
ATOM 753 N N . GLU A 1 93 ? 9.894 9.902 0.105 1.00 94.25 93 GLU A N 1
ATOM 754 C CA . GLU A 1 93 ? 8.455 10.140 0.244 1.00 94.25 93 GLU A CA 1
ATOM 755 C C . GLU A 1 93 ? 7.709 8.840 0.534 1.00 94.25 93 GLU A C 1
ATOM 757 O O . GLU A 1 93 ? 6.864 8.806 1.427 1.00 94.25 93 GLU A O 1
ATOM 762 N N . LEU A 1 94 ? 8.087 7.755 -0.144 1.00 94.94 94 LEU A N 1
ATOM 763 C CA . LEU A 1 94 ? 7.527 6.428 0.082 1.00 94.94 94 LEU A CA 1
ATOM 764 C C . LEU A 1 94 ? 7.713 5.979 1.539 1.00 94.94 94 LEU A C 1
ATOM 766 O O . LEU A 1 94 ? 6.749 5.581 2.193 1.00 94.94 94 LEU A O 1
ATOM 770 N N . LYS A 1 95 ? 8.932 6.125 2.084 1.00 96.25 95 LYS A N 1
ATOM 771 C CA . LYS A 1 95 ? 9.227 5.844 3.502 1.00 96.25 95 LYS A CA 1
ATOM 772 C C . LYS A 1 95 ? 8.365 6.676 4.442 1.00 96.25 95 LYS A C 1
ATOM 774 O O . LYS A 1 95 ? 7.841 6.139 5.414 1.00 96.25 95 LYS A O 1
ATOM 779 N N . LYS A 1 96 ? 8.230 7.974 4.162 1.00 96.00 96 LYS A N 1
ATOM 780 C CA . LYS A 1 96 ? 7.445 8.889 4.994 1.00 96.00 96 LYS A CA 1
ATOM 781 C C . LYS A 1 96 ? 5.969 8.491 5.019 1.00 96.00 96 LYS A C 1
ATOM 783 O O . LYS A 1 96 ? 5.408 8.354 6.097 1.00 96.00 96 LYS A O 1
ATOM 788 N N . ILE A 1 97 ? 5.367 8.256 3.854 1.00 96.38 97 ILE A N 1
ATOM 789 C CA . ILE A 1 97 ? 3.946 7.899 3.735 1.00 96.38 97 ILE A CA 1
ATOM 790 C C . ILE A 1 97 ? 3.643 6.580 4.451 1.00 96.38 97 ILE A C 1
ATOM 792 O O . ILE A 1 97 ? 2.646 6.484 5.165 1.00 96.38 97 ILE A O 1
ATOM 796 N N . LEU A 1 98 ? 4.512 5.578 4.296 1.00 97.00 98 LEU A N 1
ATOM 797 C CA . LEU A 1 98 ? 4.378 4.305 5.004 1.00 97.00 98 LEU A CA 1
ATOM 798 C C . LEU A 1 98 ? 4.465 4.495 6.523 1.00 97.00 98 LEU A C 1
ATOM 800 O O . LEU A 1 98 ? 3.598 4.010 7.244 1.00 97.00 98 LEU A O 1
ATOM 804 N N . ALA A 1 99 ? 5.448 5.262 7.004 1.00 96.94 99 ALA A N 1
ATOM 805 C CA . ALA A 1 99 ? 5.598 5.552 8.428 1.00 96.94 99 ALA A CA 1
ATOM 806 C C . ALA A 1 99 ? 4.399 6.327 9.006 1.00 96.94 99 ALA A C 1
ATOM 808 O O . ALA A 1 99 ? 3.929 6.004 10.096 1.00 96.94 99 ALA A O 1
ATOM 809 N N . ASP A 1 100 ? 3.880 7.319 8.277 1.00 96.25 100 ASP A N 1
ATOM 810 C CA . ASP A 1 100 ? 2.710 8.102 8.688 1.00 96.25 100 ASP A CA 1
ATOM 811 C C . ASP A 1 100 ? 1.448 7.224 8.756 1.00 96.25 100 ASP A C 1
ATOM 813 O O . ASP A 1 100 ? 0.659 7.340 9.699 1.00 96.25 100 ASP A O 1
ATOM 817 N N . TYR A 1 101 ? 1.274 6.307 7.798 1.00 95.31 101 TYR A N 1
ATOM 818 C CA . TYR A 1 101 ? 0.168 5.352 7.802 1.00 95.31 101 TYR A CA 1
ATOM 819 C C . TYR A 1 101 ? 0.290 4.311 8.918 1.00 95.31 101 TYR A C 1
ATOM 821 O O . TYR A 1 101 ? -0.689 4.035 9.604 1.00 95.31 101 TYR A O 1
ATOM 829 N N . GLU A 1 102 ? 1.480 3.764 9.155 1.00 94.88 102 GLU A N 1
ATOM 830 C CA . GLU A 1 102 ? 1.723 2.809 10.243 1.00 94.88 102 GLU A CA 1
ATOM 831 C C . GLU A 1 102 ? 1.491 3.449 11.609 1.00 94.88 102 GLU A C 1
ATOM 833 O O . GLU A 1 102 ? 0.774 2.887 12.430 1.00 94.88 102 GLU A O 1
ATOM 838 N N . LYS A 1 103 ? 1.971 4.679 11.813 1.00 94.56 103 LYS A N 1
ATOM 839 C CA . LYS A 1 103 ? 1.680 5.452 13.024 1.00 94.56 103 LYS A CA 1
ATOM 840 C C . LYS A 1 103 ? 0.180 5.697 13.205 1.00 94.56 103 LYS A C 1
ATOM 842 O O . LYS A 1 103 ? -0.314 5.680 14.332 1.00 94.56 103 LYS A O 1
ATOM 847 N N . TYR A 1 104 ? -0.547 5.939 12.113 1.00 92.19 104 TYR A N 1
ATOM 848 C CA . TYR A 1 104 ? -2.004 6.030 12.154 1.00 92.19 104 TYR A CA 1
ATOM 849 C C . TYR A 1 104 ? -2.634 4.695 12.571 1.00 92.19 104 TYR A C 1
ATOM 851 O O . TYR A 1 104 ? -3.449 4.692 13.488 1.00 92.19 104 TYR A O 1
ATOM 859 N N . LEU A 1 105 ? -2.223 3.568 11.982 1.00 89.38 105 LEU A N 1
ATOM 860 C CA . LEU A 1 105 ? -2.713 2.243 12.376 1.00 89.38 105 LEU A CA 1
ATOM 861 C C . LEU A 1 105 ? -2.418 1.927 13.846 1.00 89.38 105 LEU A C 1
ATOM 863 O O . LEU A 1 105 ? -3.303 1.440 14.543 1.00 89.38 105 LEU A O 1
ATOM 867 N N . ASP A 1 106 ? -1.224 2.258 14.335 1.00 90.00 106 ASP A N 1
ATOM 868 C CA . ASP A 1 106 ? -0.869 2.096 15.747 1.00 90.00 106 ASP A CA 1
ATOM 869 C C . ASP A 1 106 ? -1.777 2.943 16.644 1.00 90.00 106 ASP A C 1
ATOM 871 O O . ASP A 1 106 ? -2.240 2.471 17.679 1.00 90.00 106 ASP A O 1
ATOM 875 N N . SER A 1 107 ? -2.112 4.169 16.224 1.00 87.19 107 SER A N 1
ATOM 876 C CA . SER A 1 107 ? -3.068 5.007 16.955 1.00 87.19 107 SER A CA 1
ATOM 877 C C . SER A 1 107 ? -4.491 4.442 16.975 1.00 87.19 107 SER A C 1
ATOM 879 O O . SER A 1 107 ? -5.256 4.825 17.851 1.00 87.19 107 SER A O 1
ATOM 881 N N . LEU A 1 108 ? -4.835 3.532 16.049 1.00 82.31 108 LEU A N 1
ATOM 882 C CA . LEU A 1 108 ? -6.119 2.822 16.032 1.00 82.31 108 LEU A CA 1
ATOM 883 C C . LEU A 1 108 ? -6.203 1.647 17.012 1.00 82.31 108 LEU A C 1
ATOM 885 O O . LEU A 1 108 ? -7.297 1.192 17.342 1.00 82.31 108 LEU A O 1
ATOM 889 N N . LEU A 1 109 ? -5.056 1.118 17.435 1.00 72.62 109 LEU A N 1
ATOM 890 C CA . LEU A 1 109 ? -4.962 -0.075 18.280 1.00 72.62 109 LEU A CA 1
ATOM 891 C C . LEU A 1 109 ? -4.709 0.254 19.762 1.00 72.62 109 LEU A C 1
ATOM 893 O O . LEU A 1 109 ? -4.726 -0.659 20.590 1.00 72.62 109 LEU A O 1
ATOM 897 N N . LEU A 1 110 ? -4.474 1.531 20.084 1.00 56.38 110 LEU A N 1
ATOM 898 C CA . LEU A 1 110 ? -4.228 2.067 21.430 1.00 56.38 110 LEU A CA 1
ATOM 899 C C . LEU A 1 110 ? -5.505 2.640 22.067 1.00 56.38 110 LEU A C 1
ATOM 901 O O . LEU A 1 110 ? -5.638 2.509 23.305 1.00 56.38 110 LEU A O 1
#

Sequence (110 aa):
MTEKEFINKWKSEISNEGVKNFPSDFLITQDCSEYDLNEKSLMIGEEFFGKYEILDAKGNVFLQVDDYLQAKYLVYASKNKIQKVNMPNSSLELKKILADYEKYLDSLLL

Nearest PDB structures (foldseek):
  4c51-assembly1_B  TM=3.695E-01  e=2.390E+00  Mycobacterium tuberculosis H37Rv
  7ag8-assembly1_A  TM=3.650E-01  e=3.055E+00  Mycobacterium tuberculosis
  8bda-assembly1_I  TM=5.108E-01  e=7.665E+00  Chlamydomonas reinhardtii
  2z79-assembly2_B  TM=3.268E-01  e=5.305E+00  Bacillus subtilis

pLDDT: mean 89.4, std 10.02, range [56.38, 97.31]

Radius of gyration: 16.02 Å; Cα contacts (8 Å, |Δi|>4): 151; chains: 1; bounding box: 35×32×43 Å

Secondary structure (DSSP, 8-state):
--HHHHHHHHHHHHHHH-PPPTTTTT---S-EEEEE-TT--EEEEEEETTEEEEEETTS-EEEEESSHHHHHHHHHHHTTT-SEEEEES-HHHHHHHHHHHHHHHHHHH-

Foldseek 3Di:
DDPVVVVVVLCVVCVPPNDDAPPVNLDDDDAWDKDFPQLFQWDWDDDDPQKIFIATPVRHGPDIGNHDLVNVRSNSNSVRSDGMDTDHPDPVSSVVSSVVVVVSVVVSVD

Solvent-accessible surface area (backbone atoms only — not comparable to full-atom values): 6453 Å² total; per-residue (Å²): 134,52,74,69,56,52,54,52,52,51,51,51,54,42,71,74,74,49,81,85,50,60,52,73,77,61,63,83,79,85,65,54,50,80,45,80,50,74,42,38,50,46,41,79,55,61,76,57,97,71,24,32,32,31,18,37,86,87,70,45,81,70,49,74,35,78,38,68,67,61,46,51,49,55,30,56,32,16,73,73,43,39,50,64,46,76,43,60,72,44,70,68,57,46,53,48,41,51,51,55,50,50,54,49,53,52,65,73,77,110